Protein AF-A0A955FIZ6-F1 (afdb_monomer_lite)

Foldseek 3Di:
DDLVVQLVVQLVVQLVVQLVVQCVVVVNPSPDPSSRVRSVVRSVVRNVVSNVVVVVD

Radius of gyration: 12.46 Å; chains: 1; bounding box: 29×17×33 Å

Sequence (57 aa):
METKTYIWIGIFVGGIVGGLIGSWLDHGNGFGLWSILLSGVGSIIGIIAGYKFSNDY

Structure (mmCIF, N/CA/C/O backbone):
data_AF-A0A955FIZ6-F1
#
_entry.id   AF-A0A955FIZ6-F1
#
loop_
_atom_site.group_PDB
_atom_site.id
_atom_site.type_symbol
_atom_site.label_atom_id
_atom_site.label_alt_id
_atom_site.label_comp_id
_atom_site.label_asym_id
_atom_site.label_entity_id
_atom_site.label_seq_id
_atom_site.pdbx_PDB_ins_code
_atom_site.Cartn_x
_atom_site.Cartn_y
_atom_site.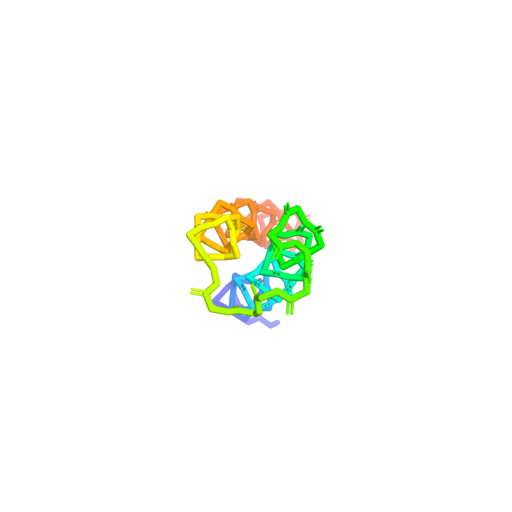Cartn_z
_atom_site.occupancy
_atom_site.B_iso_or_equiv
_atom_site.auth_seq_id
_atom_site.auth_comp_id
_atom_site.auth_asym_id
_atom_site.auth_atom_id
_atom_site.pdbx_PDB_model_num
ATOM 1 N N . MET A 1 1 ? -14.352 -12.880 13.834 1.00 58.72 1 MET A N 1
ATOM 2 C CA . MET A 1 1 ? -12.963 -12.762 13.334 1.00 58.72 1 MET A CA 1
ATOM 3 C C . MET A 1 1 ? -12.309 -11.645 14.119 1.00 58.72 1 MET A C 1
ATOM 5 O O . MET A 1 1 ? -12.984 -10.656 14.362 1.00 58.72 1 MET A O 1
ATOM 9 N N . GLU A 1 2 ? -11.071 -11.804 14.583 1.00 73.06 2 GLU A N 1
ATOM 10 C CA . GLU A 1 2 ? -10.421 -10.735 15.349 1.00 73.06 2 GLU A CA 1
ATOM 11 C C . GLU A 1 2 ? -10.200 -9.503 14.461 1.00 73.06 2 GLU A C 1
ATOM 13 O O . GLU A 1 2 ? -9.854 -9.643 13.289 1.00 73.06 2 GLU A O 1
ATOM 18 N N . THR A 1 3 ? -10.340 -8.296 15.017 1.00 72.69 3 THR A N 1
ATOM 19 C CA . THR A 1 3 ? -10.078 -7.000 14.353 1.00 72.69 3 THR A CA 1
ATOM 20 C C . THR A 1 3 ? -8.783 -6.986 13.542 1.00 72.69 3 THR A C 1
ATOM 22 O O . THR A 1 3 ? -8.691 -6.398 12.465 1.00 72.69 3 THR A O 1
ATOM 25 N N . LYS A 1 4 ? -7.778 -7.713 14.035 1.00 78.44 4 LYS A N 1
ATOM 26 C CA . LYS A 1 4 ? -6.476 -7.889 13.397 1.00 78.44 4 LYS A CA 1
ATOM 27 C C . LYS A 1 4 ? -6.593 -8.517 12.004 1.00 78.44 4 LYS A C 1
ATOM 29 O O . LYS A 1 4 ? -5.888 -8.086 11.100 1.00 78.44 4 LYS A O 1
ATOM 34 N N . THR A 1 5 ? -7.485 -9.488 11.800 1.00 88.88 5 THR A N 1
ATOM 35 C CA . THR A 1 5 ? -7.653 -10.187 10.516 1.00 88.88 5 THR A CA 1
ATOM 36 C C . THR A 1 5 ? -8.115 -9.240 9.410 1.00 88.88 5 THR A C 1
ATOM 38 O O . THR A 1 5 ? -7.535 -9.254 8.328 1.00 88.88 5 THR A O 1
ATOM 41 N N . TYR A 1 6 ? -9.096 -8.374 9.675 1.00 87.50 6 TYR A N 1
ATOM 42 C CA . TYR A 1 6 ? -9.594 -7.421 8.674 1.00 87.50 6 TYR A CA 1
ATOM 43 C C . TYR A 1 6 ? -8.555 -6.366 8.300 1.00 87.50 6 TYR A C 1
ATOM 45 O O . TYR A 1 6 ? -8.430 -6.006 7.132 1.00 87.50 6 TYR A O 1
ATOM 53 N N . ILE A 1 7 ? -7.759 -5.921 9.273 1.00 91.31 7 ILE A N 1
ATOM 54 C CA . ILE A 1 7 ? -6.641 -5.005 9.032 1.00 91.31 7 ILE A CA 1
ATOM 55 C C . ILE A 1 7 ? -5.579 -5.679 8.155 1.00 91.31 7 ILE A C 1
ATOM 57 O O . ILE A 1 7 ? -5.132 -5.079 7.183 1.00 91.31 7 ILE A O 1
ATOM 61 N N . TRP A 1 8 ? -5.210 -6.932 8.441 1.00 93.00 8 TRP A N 1
ATOM 62 C CA . TRP A 1 8 ? -4.242 -7.679 7.629 1.00 93.00 8 TRP A CA 1
ATOM 63 C C . TRP A 1 8 ? -4.722 -7.915 6.197 1.00 93.00 8 TRP A C 1
ATOM 65 O O . TRP A 1 8 ? -3.946 -7.739 5.260 1.00 93.00 8 TRP A O 1
ATOM 75 N N . ILE A 1 9 ? -6.000 -8.256 6.016 1.00 92.81 9 ILE A N 1
ATOM 76 C CA . ILE A 1 9 ? -6.608 -8.382 4.684 1.00 92.81 9 ILE A CA 1
ATOM 77 C C . ILE A 1 9 ? -6.568 -7.034 3.960 1.00 92.81 9 ILE A C 1
ATOM 79 O O . ILE A 1 9 ? -6.175 -6.977 2.798 1.00 92.81 9 ILE A O 1
ATOM 83 N N . GLY A 1 10 ? -6.915 -5.945 4.650 1.00 92.94 10 GLY A N 1
ATOM 84 C CA . GLY A 1 10 ? -6.854 -4.593 4.105 1.00 92.94 10 GLY A CA 1
ATOM 85 C C . GLY A 1 10 ? -5.446 -4.208 3.654 1.00 92.94 10 GLY A C 1
ATOM 86 O O . GLY A 1 10 ? -5.279 -3.756 2.524 1.00 92.94 10 GLY A O 1
ATOM 87 N N . ILE A 1 11 ? -4.431 -4.440 4.492 1.00 94.94 11 ILE A N 1
ATOM 88 C CA . ILE A 1 11 ? -3.016 -4.219 4.151 1.00 94.94 11 ILE A CA 1
ATOM 89 C C . ILE A 1 11 ? -2.642 -5.012 2.901 1.00 94.94 11 ILE A C 1
ATOM 91 O O . ILE A 1 11 ? -2.086 -4.453 1.962 1.00 94.94 11 ILE A O 1
ATOM 95 N N . PHE A 1 12 ? -2.958 -6.306 2.877 1.00 95.56 12 PHE A N 1
ATOM 96 C CA . PHE A 1 12 ? -2.560 -7.192 1.789 1.00 95.56 12 PHE A CA 1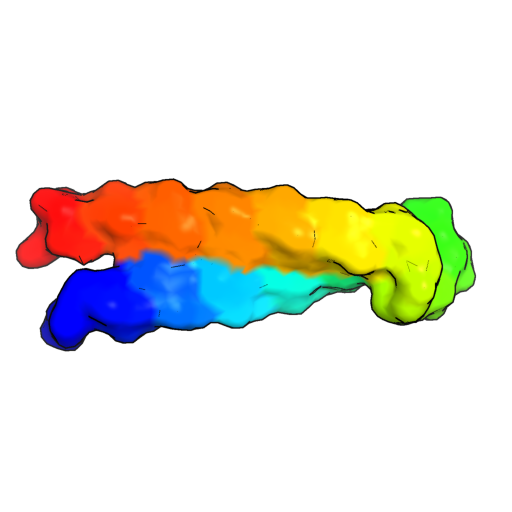
ATOM 97 C C . PHE A 1 12 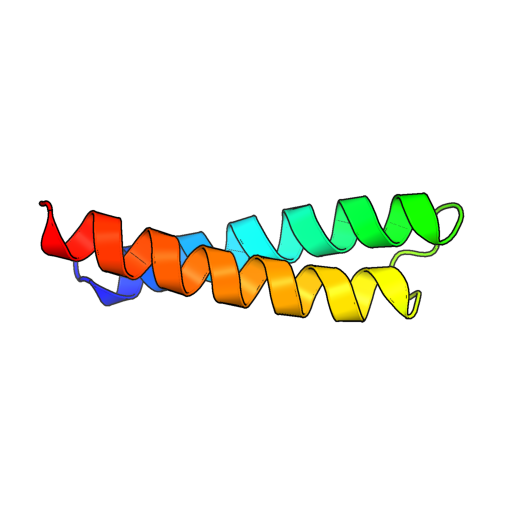? -3.203 -6.792 0.458 1.00 95.56 12 PHE A C 1
ATOM 99 O O . PHE A 1 12 ? -2.510 -6.604 -0.541 1.00 95.56 12 PHE A O 1
ATOM 106 N N . VAL A 1 13 ? -4.524 -6.599 0.448 1.00 95.44 13 VAL A N 1
ATOM 107 C CA . VAL A 1 13 ? -5.265 -6.206 -0.757 1.00 95.44 13 VAL A CA 1
ATOM 108 C C . VAL A 1 13 ? -4.859 -4.802 -1.201 1.00 95.44 13 VAL A C 1
ATOM 110 O O . VAL A 1 13 ? -4.561 -4.591 -2.375 1.00 95.44 13 VAL A O 1
ATOM 113 N N . GLY A 1 14 ? -4.789 -3.851 -0.269 1.00 95.12 14 GLY A N 1
ATOM 114 C CA . GLY A 1 14 ? -4.394 -2.475 -0.549 1.00 95.12 14 GLY A CA 1
ATOM 115 C C . GLY A 1 14 ? -2.973 -2.370 -1.098 1.00 95.12 14 GLY A C 1
ATOM 116 O O . GLY A 1 14 ? -2.743 -1.659 -2.074 1.00 95.12 14 GLY A O 1
ATOM 117 N N . GLY A 1 15 ? -2.029 -3.121 -0.530 1.00 95.88 15 GLY A N 1
ATOM 118 C CA . GLY A 1 15 ? -0.643 -3.162 -0.986 1.00 95.88 15 GLY A CA 1
ATOM 119 C C . GLY A 1 15 ? -0.480 -3.776 -2.374 1.00 95.88 15 GLY A C 1
ATOM 120 O O . GLY A 1 15 ? 0.272 -3.235 -3.186 1.00 95.88 15 GLY A O 1
ATOM 121 N N . ILE A 1 16 ? -1.208 -4.852 -2.686 1.00 95.81 16 ILE A N 1
ATOM 122 C CA . ILE A 1 16 ? -1.180 -5.473 -4.020 1.00 95.81 16 ILE A CA 1
ATOM 123 C C . ILE A 1 16 ? -1.791 -4.541 -5.063 1.00 95.81 16 ILE A C 1
ATOM 125 O O . ILE A 1 16 ? -1.176 -4.293 -6.097 1.00 95.81 16 ILE A O 1
ATOM 129 N N . VAL A 1 17 ? -2.981 -3.998 -4.795 1.00 96.19 17 VAL A N 1
ATOM 130 C CA . VAL A 1 17 ? -3.669 -3.102 -5.736 1.00 96.19 17 VAL A CA 1
ATOM 131 C C . VAL A 1 17 ? -2.851 -1.832 -5.960 1.00 96.19 17 VAL A C 1
ATOM 133 O O . VAL A 1 17 ? -2.642 -1.432 -7.102 1.00 96.19 17 VAL A O 1
ATOM 136 N N . GLY A 1 18 ? -2.326 -1.235 -4.889 1.00 94.75 18 GLY A N 1
ATOM 137 C CA . GLY A 1 18 ? -1.454 -0.068 -4.974 1.00 94.75 18 GLY A CA 1
ATOM 138 C C . GLY A 1 18 ? -0.180 -0.339 -5.775 1.00 94.75 18 GLY A C 1
ATOM 139 O O . GLY A 1 18 ? 0.166 0.448 -6.654 1.00 94.75 18 GLY A O 1
ATOM 140 N N . GLY A 1 19 ? 0.474 -1.480 -5.542 1.00 95.31 19 GLY A N 1
ATOM 141 C CA . GLY A 1 19 ? 1.652 -1.895 -6.306 1.00 95.31 19 GLY A CA 1
ATOM 142 C C . GLY A 1 19 ? 1.351 -2.124 -7.788 1.00 95.31 19 GLY A C 1
ATOM 143 O O . GLY A 1 19 ? 2.087 -1.649 -8.646 1.00 95.31 19 GLY A O 1
ATOM 144 N N . LEU A 1 20 ? 0.230 -2.771 -8.123 1.00 94.94 20 LEU A N 1
ATOM 145 C CA . LEU A 1 20 ? -0.184 -2.974 -9.517 1.00 94.94 20 LEU A CA 1
ATOM 146 C C . LEU A 1 20 ? -0.441 -1.648 -10.242 1.00 94.94 20 LEU A C 1
ATOM 148 O O . LEU A 1 20 ? 0.041 -1.458 -11.357 1.00 94.94 20 LEU A O 1
ATOM 152 N N . ILE A 1 21 ? -1.143 -0.712 -9.596 1.00 94.88 21 ILE A N 1
ATOM 153 C CA . ILE A 1 21 ? -1.385 0.624 -10.158 1.00 94.88 21 ILE A CA 1
ATOM 154 C C . ILE A 1 21 ? -0.058 1.363 -10.354 1.00 94.88 21 ILE A C 1
ATOM 156 O O . ILE A 1 21 ? 0.175 1.948 -11.409 1.00 94.88 21 ILE A O 1
ATOM 160 N N . GLY A 1 22 ? 0.837 1.313 -9.367 1.00 94.50 22 GLY A N 1
ATOM 161 C CA . GLY A 1 22 ? 2.140 1.956 -9.487 1.00 94.50 22 GLY A CA 1
ATOM 162 C C . GLY A 1 22 ? 3.033 1.321 -10.544 1.00 94.50 22 GLY A C 1
ATOM 163 O O . GLY A 1 22 ? 3.702 2.042 -11.275 1.00 94.50 22 GLY A O 1
ATOM 164 N N . SER A 1 23 ? 2.975 0.002 -10.712 1.00 94.62 23 SER A N 1
ATOM 165 C CA . SER A 1 23 ? 3.654 -0.698 -11.802 1.00 94.62 23 SER A CA 1
ATOM 166 C C . SER A 1 23 ? 3.152 -0.237 -13.169 1.00 94.62 23 SER A C 1
ATOM 168 O O . SER A 1 23 ? 3.961 -0.038 -14.072 1.00 94.62 23 SER A O 1
ATOM 170 N N . TRP A 1 24 ? 1.847 -0.002 -13.332 1.00 94.38 24 TRP A N 1
ATOM 171 C CA . TRP A 1 24 ? 1.295 0.530 -14.583 1.00 94.38 24 TRP A CA 1
ATOM 172 C C . TRP A 1 24 ? 1.779 1.949 -14.889 1.00 94.38 24 TRP A C 1
ATOM 174 O O . TRP A 1 24 ? 2.064 2.253 -16.046 1.00 94.38 24 TRP A O 1
ATOM 184 N N . LEU A 1 25 ? 1.927 2.797 -13.869 1.00 92.75 25 LEU A N 1
ATOM 185 C CA . LEU A 1 25 ? 2.483 4.147 -14.022 1.00 92.75 25 LEU A CA 1
ATOM 186 C C . LEU A 1 25 ? 3.980 4.128 -14.362 1.00 92.75 25 LEU A C 1
ATOM 188 O O . LEU A 1 25 ? 4.463 5.000 -15.079 1.00 92.75 25 LEU A O 1
ATOM 192 N N . ASP A 1 26 ? 4.695 3.103 -13.903 1.00 91.56 26 ASP A N 1
ATOM 193 C CA . ASP A 1 26 ? 6.111 2.862 -14.191 1.00 91.56 26 ASP A CA 1
ATOM 194 C C . ASP A 1 26 ? 6.328 1.921 -15.400 1.00 91.56 26 ASP A C 1
ATOM 196 O O . ASP A 1 26 ? 7.313 1.184 -15.468 1.00 91.56 26 ASP A O 1
ATOM 200 N N . HIS A 1 27 ? 5.419 1.938 -16.384 1.00 90.50 27 HIS A N 1
ATOM 201 C CA . HIS A 1 27 ? 5.526 1.181 -17.647 1.00 90.50 27 HIS A CA 1
ATOM 202 C C . HIS A 1 27 ? 5.729 -0.338 -17.469 1.00 90.50 27 HIS A C 1
ATOM 204 O O . HIS A 1 27 ? 6.413 -0.992 -18.256 1.00 90.50 27 HIS A O 1
ATOM 210 N N . GLY A 1 28 ? 5.133 -0.916 -16.429 1.00 88.06 28 GLY A N 1
ATOM 211 C CA . GLY A 1 28 ? 5.229 -2.339 -16.101 1.00 88.06 28 GLY A CA 1
ATOM 212 C C . GLY A 1 28 ? 6.375 -2.697 -15.154 1.00 88.06 28 GLY A C 1
ATOM 213 O O . GLY A 1 28 ? 6.546 -3.871 -14.829 1.00 88.06 28 GLY A O 1
ATOM 214 N N . ASN A 1 29 ? 7.149 -1.729 -14.652 1.00 90.06 29 ASN A N 1
ATOM 215 C CA . ASN A 1 29 ? 8.179 -2.013 -13.655 1.00 90.06 29 ASN A CA 1
ATOM 216 C C . ASN A 1 29 ? 7.549 -2.248 -12.269 1.00 90.06 29 ASN A C 1
ATOM 218 O O . ASN A 1 29 ? 7.213 -1.316 -11.540 1.00 90.06 29 ASN A O 1
ATOM 222 N N . GLY A 1 30 ? 7.397 -3.521 -11.893 1.00 86.19 30 GLY A N 1
ATOM 223 C CA . GLY A 1 30 ? 6.807 -3.942 -10.615 1.00 86.19 30 GLY A CA 1
ATOM 224 C C . GLY A 1 30 ? 7.570 -3.486 -9.367 1.00 86.19 30 GLY A C 1
ATOM 225 O O . GLY A 1 30 ? 6.970 -3.374 -8.301 1.00 86.19 30 GLY A O 1
ATOM 226 N N . PHE A 1 31 ? 8.857 -3.161 -9.502 1.00 90.19 31 PHE A N 1
ATOM 227 C C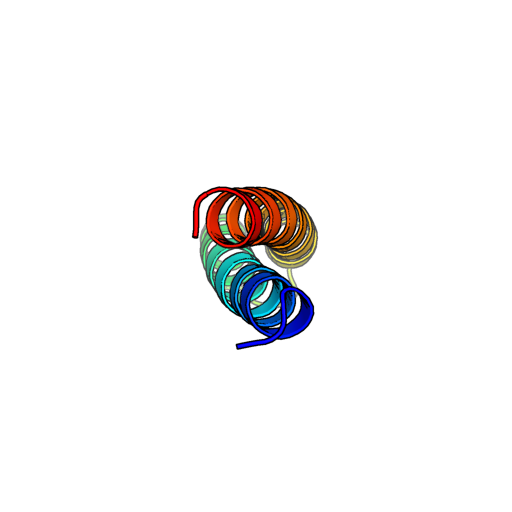A . PHE A 1 31 ? 9.703 -2.633 -8.424 1.00 90.19 31 PHE A CA 1
ATOM 228 C C . PHE A 1 31 ? 10.050 -1.154 -8.627 1.00 90.19 31 PHE A C 1
ATOM 230 O O . PHE A 1 31 ? 10.984 -0.637 -8.016 1.00 90.19 31 PHE A O 1
ATOM 237 N N . GLY A 1 32 ? 9.309 -0.476 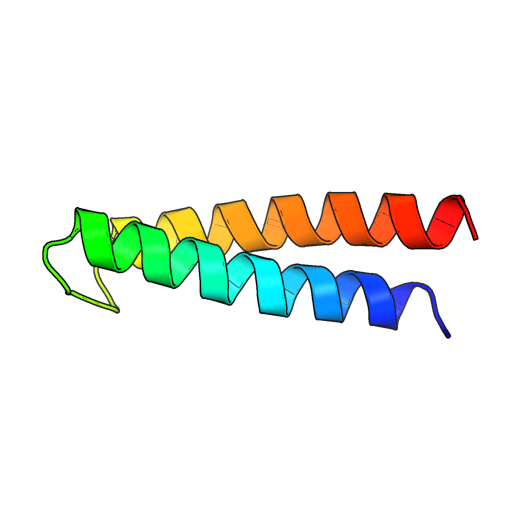-9.505 1.00 90.56 32 GLY A N 1
ATOM 238 C CA . GLY A 1 32 ? 9.428 0.956 -9.716 1.00 90.56 32 GLY A CA 1
ATOM 239 C C . GLY A 1 32 ? 9.065 1.752 -8.464 1.00 90.56 32 GLY A C 1
ATOM 240 O O . GLY A 1 32 ? 8.360 1.271 -7.568 1.00 90.56 32 GLY A O 1
ATOM 241 N N . LEU A 1 33 ? 9.550 2.991 -8.402 1.00 93.69 33 LEU A N 1
ATOM 242 C CA . LEU A 1 33 ? 9.305 3.878 -7.268 1.00 93.69 33 LEU A CA 1
ATOM 243 C C . LEU A 1 33 ? 7.800 4.099 -7.060 1.00 93.69 33 LEU A C 1
ATOM 245 O O . LEU A 1 33 ? 7.339 4.109 -5.917 1.00 93.69 33 LEU A O 1
ATOM 249 N N . TRP A 1 34 ? 7.019 4.197 -8.142 1.00 93.50 34 TRP A N 1
ATOM 250 C CA . TRP A 1 34 ? 5.569 4.366 -8.050 1.00 93.50 34 TRP A CA 1
ATOM 251 C C . TRP A 1 34 ? 4.874 3.131 -7.486 1.00 93.50 34 TRP A C 1
ATOM 253 O O . TRP A 1 34 ? 3.952 3.276 -6.688 1.00 93.50 34 TRP A O 1
ATOM 263 N N . SER A 1 35 ? 5.339 1.929 -7.836 1.00 92.56 35 SER A N 1
ATOM 264 C CA . SER A 1 35 ? 4.830 0.665 -7.282 1.00 92.56 35 SER A CA 1
ATOM 265 C C . SER A 1 35 ? 5.043 0.598 -5.768 1.00 92.56 35 SER A C 1
ATOM 267 O O . SER A 1 35 ? 4.109 0.322 -5.017 1.00 92.56 35 SER A O 1
ATOM 269 N N . ILE A 1 36 ? 6.240 0.959 -5.294 1.00 94.12 36 ILE A N 1
ATOM 270 C CA . ILE A 1 36 ? 6.572 0.965 -3.861 1.00 94.12 36 ILE A CA 1
ATOM 271 C C . ILE A 1 36 ? 5.729 2.000 -3.106 1.00 94.12 36 ILE A C 1
ATOM 273 O O . ILE A 1 36 ? 5.122 1.681 -2.081 1.00 94.12 36 ILE A O 1
ATOM 277 N N . LEU A 1 37 ? 5.657 3.233 -3.618 1.00 95.50 37 LEU A N 1
ATOM 278 C CA . LEU A 1 37 ? 4.906 4.311 -2.973 1.00 95.50 37 LEU A CA 1
ATOM 279 C C . LEU A 1 37 ? 3.409 4.003 -2.917 1.00 95.50 37 LEU A C 1
ATOM 281 O O . LEU A 1 37 ? 2.792 4.132 -1.859 1.00 95.50 37 LEU A O 1
ATOM 285 N N . LEU A 1 38 ? 2.821 3.559 -4.028 1.00 95.44 38 LEU A N 1
ATOM 286 C CA . LEU A 1 38 ? 1.391 3.279 -4.086 1.00 95.44 38 LEU A CA 1
ATOM 287 C C . LEU A 1 38 ? 1.019 2.000 -3.343 1.00 95.44 38 LEU A C 1
ATOM 289 O O . LEU A 1 38 ? -0.057 1.958 -2.753 1.00 95.44 38 LEU A O 1
ATOM 293 N N . SER A 1 39 ? 1.902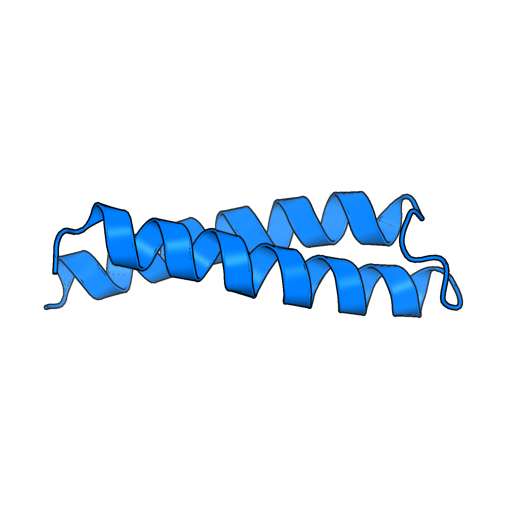 1.001 -3.272 1.00 95.62 39 SER A N 1
ATOM 294 C CA . SER A 1 39 ? 1.720 -0.154 -2.386 1.00 95.62 39 SER A CA 1
ATOM 295 C C . SER A 1 39 ? 1.679 0.267 -0.909 1.00 95.62 39 SER A C 1
ATOM 297 O O . SER A 1 39 ? 0.798 -0.163 -0.159 1.00 95.62 39 SER A O 1
ATOM 299 N N . GLY A 1 40 ? 2.557 1.187 -0.494 1.00 95.62 40 GLY A N 1
ATOM 300 C CA . GLY A 1 40 ? 2.529 1.774 0.850 1.00 95.62 40 GLY A CA 1
ATOM 301 C C . GLY A 1 40 ? 1.238 2.549 1.134 1.00 95.62 40 GLY A C 1
ATOM 302 O O . GLY A 1 40 ? 0.566 2.292 2.134 1.00 95.62 40 GLY A O 1
ATOM 303 N N . VAL A 1 41 ? 0.841 3.450 0.229 1.00 96.12 41 VAL A N 1
ATOM 304 C CA . VAL A 1 41 ? -0.406 4.230 0.352 1.00 96.12 41 VAL A CA 1
ATOM 305 C C . VAL A 1 41 ? -1.632 3.314 0.376 1.00 96.12 41 VAL A C 1
ATOM 307 O O . VAL A 1 41 ? -2.496 3.462 1.240 1.00 96.12 41 VAL A O 1
ATOM 310 N N . GLY A 1 42 ? -1.693 2.334 -0.524 1.00 96.25 42 GLY A N 1
ATOM 311 C CA . GLY A 1 42 ? -2.777 1.359 -0.590 1.00 96.25 42 GLY A CA 1
ATOM 312 C C . GLY A 1 42 ? -2.884 0.529 0.686 1.00 96.25 42 GLY A C 1
ATOM 313 O O . GLY A 1 42 ? -3.986 0.335 1.195 1.00 96.25 42 GLY A O 1
ATOM 314 N N . SER A 1 43 ? -1.753 0.121 1.266 1.00 95.94 43 SER A N 1
ATOM 315 C CA . SER A 1 43 ? -1.722 -0.583 2.554 1.00 95.94 43 SER A CA 1
ATOM 316 C C . SER A 1 43 ? -2.283 0.274 3.693 1.00 95.94 43 SER A C 1
ATOM 318 O O . SER A 1 43 ? -3.079 -0.218 4.488 1.00 95.94 43 SER A O 1
ATOM 320 N N . ILE A 1 44 ? -1.938 1.567 3.754 1.00 96.06 44 ILE A N 1
ATOM 321 C CA . ILE A 1 44 ? -2.469 2.503 4.763 1.00 96.06 44 ILE A CA 1
ATOM 322 C C . ILE A 1 44 ? -3.985 2.675 4.607 1.00 96.06 44 ILE A C 1
ATOM 324 O O . ILE A 1 44 ? -4.721 2.593 5.592 1.00 96.06 44 ILE A O 1
ATOM 328 N N . ILE A 1 45 ? -4.470 2.863 3.376 1.00 94.88 45 ILE A N 1
ATOM 329 C CA . ILE A 1 45 ? -5.912 2.935 3.086 1.00 94.88 45 ILE A CA 1
ATOM 330 C C . ILE A 1 45 ? -6.601 1.632 3.508 1.00 94.88 45 ILE A C 1
ATOM 332 O O . ILE A 1 45 ? -7.666 1.667 4.124 1.00 94.88 45 ILE A O 1
ATOM 336 N N . GLY A 1 46 ? -5.967 0.490 3.243 1.00 93.94 46 GLY A N 1
ATOM 337 C CA . GLY A 1 46 ? -6.420 -0.830 3.663 1.00 93.94 46 GLY A CA 1
ATOM 338 C C . GLY A 1 46 ? -6.543 -0.983 5.179 1.00 93.94 46 GLY A C 1
ATOM 339 O O . GLY A 1 46 ? -7.540 -1.523 5.651 1.00 93.94 46 GLY A O 1
ATOM 340 N N . ILE A 1 47 ? -5.591 -0.451 5.953 1.00 93.62 47 ILE A N 1
ATOM 341 C CA . ILE A 1 47 ? -5.670 -0.407 7.424 1.00 93.62 47 ILE A CA 1
ATOM 342 C C . ILE A 1 47 ? -6.888 0.403 7.866 1.00 93.62 47 ILE A C 1
ATOM 344 O O . ILE A 1 47 ? -7.655 -0.064 8.703 1.00 93.62 47 ILE A O 1
ATOM 348 N N . ILE A 1 48 ? -7.083 1.599 7.301 1.00 92.44 48 ILE A N 1
ATOM 349 C CA . ILE A 1 48 ? -8.208 2.480 7.651 1.00 92.44 48 ILE A CA 1
ATOM 350 C C . ILE A 1 48 ? -9.541 1.796 7.334 1.00 92.44 48 ILE A C 1
ATOM 352 O O . ILE A 1 48 ? -10.458 1.820 8.155 1.00 92.44 48 ILE A O 1
ATOM 356 N N . ALA A 1 49 ? -9.646 1.164 6.163 1.00 90.94 49 ALA A N 1
ATOM 357 C CA . ALA A 1 49 ? -10.825 0.404 5.774 1.00 90.94 49 ALA A CA 1
ATOM 358 C C . ALA A 1 49 ? -11.061 -0.784 6.719 1.00 90.94 49 ALA A C 1
ATOM 360 O O . ALA A 1 49 ? -12.169 -0.946 7.222 1.00 90.94 49 ALA A O 1
ATOM 361 N N . GLY A 1 50 ? -10.022 -1.566 7.026 1.00 89.50 50 GLY A N 1
ATOM 362 C CA . GLY A 1 50 ? -10.102 -2.705 7.944 1.00 89.50 50 GLY A CA 1
ATOM 363 C C . GLY A 1 50 ? -10.508 -2.307 9.364 1.00 89.50 50 GLY A C 1
ATOM 364 O O . GLY A 1 50 ? -11.317 -2.997 9.980 1.00 89.50 50 GLY A O 1
ATOM 365 N N . TYR A 1 51 ? -10.014 -1.169 9.864 1.00 89.56 51 TYR A N 1
ATOM 366 C CA . TYR A 1 51 ? -10.437 -0.609 11.151 1.00 89.56 51 TYR A CA 1
ATOM 367 C C . TYR A 1 51 ? -11.913 -0.220 11.148 1.00 89.56 51 TYR A C 1
ATOM 369 O O . TYR A 1 51 ? -12.615 -0.566 12.089 1.00 89.56 51 TYR A O 1
ATOM 377 N N . LYS A 1 52 ? -12.394 0.459 10.098 1.00 86.31 52 LYS A N 1
ATOM 378 C CA . LYS A 1 52 ? -13.817 0.815 9.975 1.00 86.31 52 LYS A CA 1
ATOM 379 C C . LYS A 1 52 ? -14.702 -0.430 9.938 1.00 86.31 52 LYS A C 1
ATOM 381 O O . LYS A 1 52 ? -15.593 -0.562 10.765 1.00 86.31 52 LYS A O 1
ATOM 386 N N . PHE A 1 53 ? -14.378 -1.393 9.075 1.00 85.00 53 PHE A N 1
ATOM 387 C CA . PHE A 1 53 ? -15.132 -2.645 8.969 1.00 85.00 53 PHE A CA 1
ATOM 388 C C . PHE A 1 53 ? -15.170 -3.447 10.268 1.00 85.00 53 PHE A C 1
ATOM 390 O O . PHE A 1 53 ? -16.184 -4.069 10.554 1.00 85.00 53 PHE A O 1
ATOM 397 N N . SER A 1 54 ? -14.089 -3.440 11.050 1.00 82.00 54 SER A N 1
ATOM 398 C CA . SER A 1 54 ? -14.070 -4.135 12.338 1.00 82.00 54 SER A CA 1
ATOM 399 C C . SER A 1 54 ? -14.786 -3.390 13.465 1.00 82.00 54 SER A C 1
ATOM 401 O O . SER A 1 54 ? -15.017 -4.001 14.500 1.00 82.00 54 SER A O 1
ATOM 403 N N . ASN A 1 55 ? -15.016 -2.084 13.344 1.00 76.00 55 ASN A N 1
ATOM 404 C CA . ASN A 1 55 ? -15.707 -1.314 14.378 1.00 76.00 55 ASN A CA 1
ATOM 405 C C . ASN A 1 55 ? -17.214 -1.226 14.101 1.00 76.00 55 ASN A C 1
ATOM 407 O O . ASN A 1 55 ? -17.992 -1.031 15.030 1.00 76.00 55 ASN A O 1
ATOM 411 N N . ASP A 1 56 ? -17.604 -1.357 12.830 1.00 70.62 56 ASP A N 1
ATOM 412 C CA . ASP A 1 56 ? -18.997 -1.344 12.382 1.00 70.62 56 ASP A CA 1
ATOM 413 C C . ASP A 1 56 ? -19.686 -2.727 12.497 1.00 70.62 56 ASP A C 1
ATOM 415 O O . ASP A 1 56 ? -20.914 -2.792 12.430 1.00 70.62 56 ASP A O 1
ATOM 419 N N . TYR A 1 57 ? -18.924 -3.817 12.685 1.00 58.22 57 TYR A N 1
ATOM 420 C CA . TYR A 1 57 ? -19.397 -5.204 12.868 1.00 58.22 57 TYR A CA 1
ATOM 421 C C . TYR A 1 57 ? -18.804 -5.850 14.120 1.00 58.22 57 TYR A C 1
ATOM 423 O O . TYR A 1 57 ? -19.537 -6.628 14.774 1.00 58.22 57 TYR A O 1
#

Secondary structure (DSSP, 8-state):
--HHHHHHHHHHHHHHHHHHHHHHHTTT-TTSHHHHHHHHHHHHHHHHHHHHHHHH-

pLDDT: mean 89.91, std 8.59, range [58.22, 96.25]